Protein AF-A0A1F4VYV3-F1 (afdb_monomer)

Sequence (136 aa):
MTGDEFAVELSDKGLIALVNAAERLLKSDHYYARLRRVLTNGIDPKVLTDFLVLDDVVLAVMHGVAETSDVWAEFKQARIDAFLKARESAERKLDVREHDRMLRLHDHLLGYRNERETAEKVLDAVYGPPRKGKVY

Structure (mmCIF, N/CA/C/O backbone):
data_AF-A0A1F4VYV3-F1
#
_entry.id   AF-A0A1F4VYV3-F1
#
loop_
_atom_site.group_PDB
_atom_site.id
_atom_site.type_symbol
_atom_site.label_atom_id
_atom_site.label_alt_id
_atom_site.label_comp_id
_atom_site.label_asym_id
_atom_site.label_entity_id
_atom_site.label_seq_id
_atom_site.pdbx_PDB_ins_code
_atom_site.Cartn_x
_atom_site.Cartn_y
_atom_site.Cartn_z
_atom_site.occupancy
_atom_site.B_iso_or_equiv
_atom_site.auth_seq_id
_atom_site.auth_comp_id
_atom_site.auth_asym_id
_atom_site.auth_atom_id
_atom_site.pdbx_PDB_model_num
ATOM 1 N N . MET A 1 1 ? 19.542 -30.545 -7.990 1.00 44.94 1 MET A N 1
ATOM 2 C CA . MET A 1 1 ? 19.713 -29.080 -7.956 1.00 44.94 1 MET A CA 1
ATOM 3 C C . MET A 1 1 ? 19.928 -28.623 -9.380 1.00 44.94 1 MET A C 1
ATOM 5 O O . MET A 1 1 ? 21.009 -28.864 -9.880 1.00 44.94 1 MET A O 1
ATOM 9 N N . THR A 1 2 ? 18.899 -28.060 -10.006 1.00 45.06 2 THR A N 1
ATOM 10 C CA . THR A 1 2 ? 18.964 -27.195 -11.201 1.00 45.06 2 THR A CA 1
ATOM 11 C C . THR A 1 2 ? 17.556 -26.626 -11.359 1.00 45.06 2 THR A C 1
ATOM 13 O O . THR A 1 2 ? 16.763 -27.084 -12.176 1.00 45.06 2 THR A O 1
ATOM 16 N N . GLY A 1 3 ? 17.182 -25.741 -10.434 1.00 35.75 3 GLY A N 1
ATOM 17 C CA . GLY A 1 3 ? 16.040 -24.868 -10.655 1.00 35.75 3 GLY A CA 1
ATOM 18 C C . GLY A 1 3 ? 16.579 -23.728 -11.487 1.00 35.75 3 GLY A C 1
ATOM 19 O O . GLY A 1 3 ? 17.187 -22.833 -10.913 1.00 35.75 3 GLY A O 1
ATOM 20 N N . ASP A 1 4 ? 16.447 -23.838 -12.808 1.00 39.28 4 ASP A N 1
ATOM 21 C CA . ASP A 1 4 ? 16.555 -22.687 -13.695 1.00 39.28 4 ASP A CA 1
ATOM 22 C C . ASP A 1 4 ? 15.632 -21.613 -13.124 1.00 39.28 4 ASP A C 1
ATOM 24 O O . ASP A 1 4 ? 14.401 -21.719 -13.159 1.00 39.28 4 ASP A O 1
ATOM 28 N N . GLU A 1 5 ? 16.251 -20.634 -12.474 1.00 42.75 5 GLU A N 1
ATOM 29 C CA . GLU A 1 5 ? 15.592 -19.425 -12.042 1.00 42.75 5 GLU A CA 1
ATOM 30 C C . GLU A 1 5 ? 14.992 -18.806 -13.297 1.00 42.75 5 GLU A C 1
ATOM 32 O O . GLU A 1 5 ? 15.686 -18.555 -14.281 1.00 42.75 5 GLU A O 1
ATOM 37 N N . PHE A 1 6 ? 13.678 -18.599 -13.270 1.00 39.28 6 PHE A N 1
ATOM 38 C CA . PHE A 1 6 ? 12.937 -17.838 -14.264 1.00 39.28 6 PHE A CA 1
ATOM 39 C C . PHE A 1 6 ? 13.384 -16.367 -14.225 1.00 39.28 6 PHE A C 1
ATOM 41 O O . PHE A 1 6 ? 12.607 -15.474 -13.888 1.00 39.28 6 PHE A O 1
ATOM 48 N N . ALA A 1 7 ? 14.640 -16.096 -14.576 1.00 42.06 7 ALA A N 1
ATOM 49 C CA . ALA A 1 7 ? 15.083 -14.798 -15.036 1.00 42.06 7 ALA A CA 1
ATOM 50 C C . ALA A 1 7 ? 14.465 -14.610 -16.423 1.00 42.06 7 ALA A C 1
ATOM 52 O O . ALA A 1 7 ? 15.084 -14.842 -17.458 1.00 42.06 7 ALA A O 1
ATOM 53 N N . VAL A 1 8 ? 13.174 -14.282 -16.439 1.00 46.06 8 VAL A N 1
ATOM 54 C CA . VAL A 1 8 ? 12.519 -13.777 -17.637 1.00 46.06 8 VAL A CA 1
ATOM 55 C C . VAL A 1 8 ? 13.225 -12.465 -17.945 1.00 46.06 8 VAL A C 1
ATOM 57 O O . VAL A 1 8 ? 12.948 -11.452 -17.306 1.00 46.06 8 VAL A O 1
ATOM 60 N N . GLU A 1 9 ? 14.171 -12.489 -18.885 1.00 45.75 9 GLU A N 1
ATOM 61 C CA . GLU A 1 9 ? 14.688 -11.275 -19.509 1.00 45.75 9 GLU A CA 1
ATOM 62 C C . GLU A 1 9 ? 13.497 -10.583 -20.175 1.00 45.75 9 GLU A C 1
ATOM 64 O O . GLU A 1 9 ? 13.079 -10.903 -21.292 1.00 45.75 9 GLU A O 1
ATOM 69 N N . LEU A 1 10 ? 12.871 -9.664 -19.442 1.00 53.53 10 LEU A N 1
ATOM 70 C CA . LEU A 1 10 ? 11.892 -8.763 -20.013 1.00 53.53 10 LEU A CA 1
ATOM 71 C C . LEU A 1 10 ? 12.640 -7.946 -21.058 1.00 53.53 10 LEU A C 1
ATOM 73 O O . LEU A 1 10 ? 13.453 -7.096 -20.713 1.00 53.53 10 LEU A O 1
ATOM 77 N N . SER A 1 11 ? 12.353 -8.200 -22.338 1.00 66.31 11 SER A N 1
ATOM 78 C CA . SER A 1 11 ? 12.754 -7.283 -23.409 1.00 66.31 11 SER A CA 1
ATOM 79 C C . SER A 1 11 ? 12.431 -5.840 -23.000 1.00 66.31 11 SER A C 1
ATOM 81 O O . SER A 1 11 ? 11.420 -5.619 -22.327 1.00 66.31 11 SER A O 1
ATOM 83 N N . ASP A 1 12 ? 13.211 -4.857 -23.451 1.00 73.00 12 ASP A N 1
ATOM 84 C CA . ASP A 1 12 ? 13.009 -3.440 -23.100 1.00 73.00 12 ASP A CA 1
ATOM 85 C C . ASP A 1 12 ? 11.546 -2.983 -23.269 1.00 73.00 12 ASP A C 1
ATOM 87 O O . ASP A 1 12 ? 11.009 -2.223 -22.466 1.00 73.00 12 ASP A O 1
ATOM 91 N N . LYS A 1 13 ? 10.842 -3.526 -24.272 1.00 76.12 13 LYS A N 1
ATOM 92 C CA . LYS A 1 13 ? 9.408 -3.283 -24.502 1.00 76.12 13 LYS A CA 1
ATOM 93 C C . LYS A 1 13 ? 8.506 -3.840 -23.396 1.00 76.12 13 LYS A C 1
ATOM 95 O O . LYS A 1 13 ? 7.521 -3.199 -23.037 1.00 76.12 13 LYS A O 1
ATOM 100 N N . GLY A 1 14 ? 8.817 -5.028 -22.881 1.00 77.12 14 GLY A N 1
ATOM 101 C CA . GLY A 1 14 ? 8.104 -5.657 -21.770 1.00 77.12 14 GLY A CA 1
ATOM 102 C C . GLY A 1 14 ? 8.295 -4.897 -20.459 1.00 77.12 14 GLY A C 1
ATOM 103 O O . GLY A 1 14 ? 7.318 -4.668 -19.748 1.00 77.12 14 GLY A O 1
ATOM 104 N N . LEU A 1 15 ? 9.516 -4.429 -20.187 1.00 80.00 15 LEU A N 1
ATOM 105 C CA . LEU A 1 15 ? 9.805 -3.604 -19.013 1.00 80.00 15 LEU A CA 1
ATOM 106 C C . LEU A 1 15 ? 9.057 -2.264 -19.071 1.00 80.00 15 LEU A C 1
ATOM 108 O O . LEU A 1 15 ? 8.367 -1.907 -18.119 1.00 80.00 15 LEU A O 1
ATOM 112 N N . ILE A 1 16 ? 9.099 -1.567 -20.211 1.00 84.56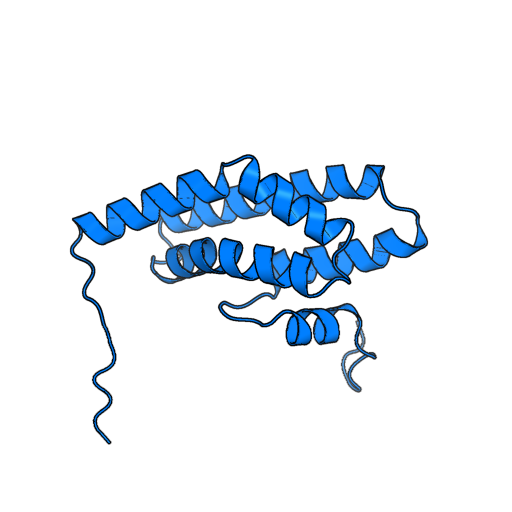 16 ILE A N 1
ATOM 113 C CA . ILE A 1 16 ? 8.357 -0.310 -20.413 1.00 84.56 16 ILE A CA 1
ATOM 114 C C . ILE A 1 16 ? 6.848 -0.517 -20.218 1.00 84.56 16 ILE A C 1
ATOM 116 O O . ILE A 1 16 ? 6.180 0.295 -19.579 1.00 84.56 16 ILE A O 1
ATOM 120 N N . ALA A 1 17 ? 6.287 -1.606 -20.753 1.00 86.19 17 ALA A N 1
ATOM 121 C CA . ALA A 1 17 ? 4.868 -1.910 -20.587 1.00 86.19 17 ALA A CA 1
ATOM 122 C C . ALA A 1 17 ? 4.495 -2.158 -19.116 1.00 86.19 17 ALA A C 1
ATOM 124 O O . ALA A 1 17 ? 3.455 -1.672 -18.666 1.00 86.19 17 ALA A O 1
ATOM 125 N N . LEU A 1 18 ? 5.344 -2.872 -18.371 1.00 86.12 18 LEU A N 1
ATOM 126 C CA . LEU A 1 18 ? 5.148 -3.135 -16.948 1.00 86.12 18 LEU A CA 1
ATOM 127 C C . LEU A 1 18 ? 5.217 -1.846 -16.119 1.00 86.12 18 LEU A C 1
ATOM 129 O O . LEU A 1 18 ? 4.321 -1.607 -15.310 1.00 86.12 18 LEU A O 1
ATOM 133 N N . VAL A 1 19 ? 6.216 -0.993 -16.369 1.00 89.12 19 VAL A N 1
ATOM 134 C CA . VAL A 1 19 ? 6.349 0.323 -15.721 1.00 89.12 19 VAL A CA 1
ATOM 135 C C . VAL A 1 19 ? 5.089 1.156 -15.960 1.00 89.12 19 VAL A C 1
ATOM 137 O O . VAL A 1 19 ? 4.446 1.590 -15.008 1.00 89.12 19 VAL A O 1
ATOM 140 N N . ASN A 1 20 ? 4.645 1.281 -17.212 1.00 89.50 20 ASN A N 1
ATOM 141 C CA . ASN A 1 20 ? 3.433 2.034 -17.547 1.00 89.50 20 ASN A CA 1
ATOM 142 C C . ASN A 1 20 ? 2.168 1.455 -16.886 1.00 89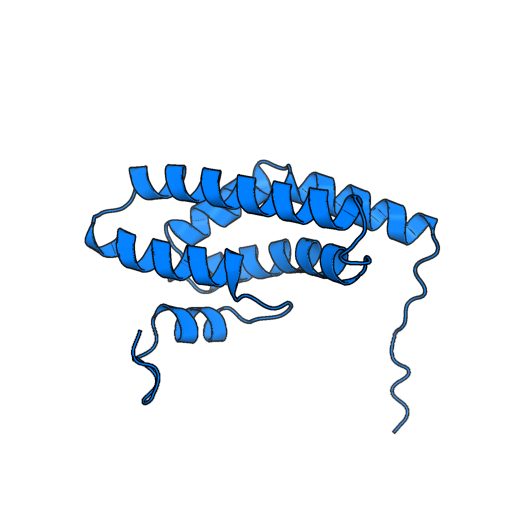.50 20 ASN A C 1
ATOM 144 O O . ASN A 1 20 ? 1.261 2.194 -16.498 1.00 89.50 20 ASN A O 1
ATOM 148 N N . ALA A 1 21 ? 2.063 0.128 -16.779 1.00 90.69 21 ALA A N 1
ATOM 149 C CA . ALA A 1 21 ? 0.927 -0.523 -16.133 1.00 90.69 21 ALA A CA 1
ATOM 150 C C . ALA A 1 21 ? 0.910 -0.270 -14.619 1.00 90.69 21 ALA A C 1
ATOM 152 O O . ALA A 1 21 ? -0.144 0.054 -14.067 1.00 90.69 21 ALA A O 1
ATOM 153 N N . ALA A 1 22 ? 2.065 -0.372 -13.959 1.00 92.00 22 ALA A N 1
ATOM 154 C CA . ALA A 1 22 ? 2.199 -0.111 -12.532 1.00 92.00 22 ALA A CA 1
ATOM 155 C C . ALA A 1 22 ? 1.959 1.369 -12.200 1.00 92.00 22 ALA A C 1
ATOM 157 O O . ALA A 1 22 ? 1.273 1.675 -11.226 1.00 92.00 22 ALA A O 1
ATOM 158 N N . GLU A 1 23 ? 2.411 2.286 -13.056 1.00 91.44 23 GLU A N 1
ATOM 159 C CA . GLU A 1 23 ? 2.131 3.717 -12.923 1.00 91.44 23 GLU A CA 1
ATOM 160 C C . GLU A 1 23 ? 0.620 3.996 -12.995 1.00 91.44 23 GLU A C 1
ATOM 162 O O . GLU A 1 23 ? 0.058 4.690 -12.142 1.00 91.44 23 GLU A O 1
ATOM 167 N N . ARG A 1 24 ? -0.073 3.403 -13.979 1.00 91.75 24 ARG A N 1
ATOM 168 C CA . ARG A 1 24 ? -1.536 3.510 -14.111 1.00 91.75 24 ARG A CA 1
ATOM 169 C C . ARG A 1 24 ? -2.264 2.918 -12.915 1.00 91.75 24 ARG A C 1
ATOM 171 O O . ARG A 1 24 ? -3.249 3.502 -12.471 1.00 91.75 24 ARG A O 1
ATOM 178 N N . LEU A 1 25 ? -1.804 1.775 -12.404 1.00 93.25 25 LEU A N 1
ATOM 179 C CA . LEU A 1 25 ? -2.362 1.164 -11.202 1.00 93.25 25 LEU A CA 1
ATOM 180 C C . LEU A 1 25 ? -2.222 2.113 -10.011 1.00 93.25 25 LEU A C 1
ATOM 182 O O . LEU A 1 25 ? -3.223 2.412 -9.364 1.00 93.25 25 LEU A O 1
ATOM 186 N N . LEU A 1 26 ? -1.018 2.626 -9.761 1.00 92.00 26 LEU A N 1
ATOM 187 C CA . LEU A 1 26 ? -0.716 3.495 -8.625 1.00 92.00 26 LEU A CA 1
ATOM 188 C C . LEU A 1 26 ? -1.536 4.791 -8.648 1.00 92.00 26 LEU A C 1
ATOM 190 O O . LEU A 1 26 ? -2.041 5.233 -7.617 1.00 92.00 26 LEU A O 1
ATOM 194 N N . LYS A 1 27 ? -1.731 5.362 -9.841 1.00 89.38 27 LYS A N 1
ATOM 195 C CA . LYS A 1 27 ? -2.540 6.570 -10.060 1.00 89.38 27 LYS A CA 1
ATOM 196 C C . LYS A 1 27 ? -4.048 6.291 -10.156 1.00 89.38 27 LYS A C 1
ATOM 198 O O . LYS A 1 27 ? -4.828 7.230 -10.305 1.00 89.38 27 LYS A O 1
ATOM 203 N N . SER A 1 28 ? -4.481 5.030 -10.086 1.00 91.81 28 SER A N 1
ATOM 204 C CA . SER A 1 28 ? -5.895 4.665 -10.216 1.00 91.81 28 SER A CA 1
ATOM 205 C C . SER A 1 28 ? -6.687 4.867 -8.923 1.00 91.81 28 SER A C 1
ATOM 207 O O . SER A 1 28 ? -6.204 4.640 -7.810 1.00 91.81 28 SER A O 1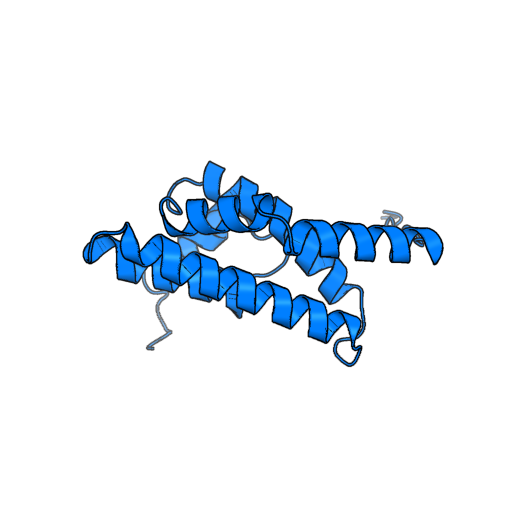
ATOM 209 N N . ASP A 1 29 ? -7.980 5.153 -9.081 1.00 92.75 29 ASP A N 1
ATOM 210 C CA . ASP A 1 29 ? -8.932 5.133 -7.967 1.00 92.75 29 ASP A CA 1
ATOM 211 C C . ASP A 1 29 ? -9.040 3.748 -7.318 1.00 92.75 29 ASP A C 1
ATOM 213 O O . ASP A 1 29 ? -9.388 3.648 -6.142 1.00 92.75 29 ASP A O 1
ATOM 217 N N . HIS A 1 30 ? -8.725 2.674 -8.053 1.00 93.06 30 HIS A N 1
ATOM 218 C CA . HIS A 1 30 ? -8.763 1.316 -7.520 1.00 93.06 30 HIS A CA 1
ATOM 219 C C . HIS A 1 30 ? -7.711 1.111 -6.431 1.00 93.06 30 HIS A C 1
ATOM 221 O O . HIS A 1 30 ? -8.049 0.655 -5.337 1.00 93.06 30 HIS A O 1
ATOM 227 N N . TYR A 1 31 ? -6.460 1.484 -6.706 1.00 95.19 31 TYR A N 1
ATOM 228 C CA . TYR A 1 31 ? -5.371 1.387 -5.737 1.00 95.19 31 TYR A CA 1
ATOM 229 C C . TYR A 1 31 ? -5.690 2.205 -4.481 1.00 95.19 31 TYR A C 1
ATOM 231 O O . TYR A 1 31 ? -5.675 1.681 -3.365 1.00 95.19 31 TYR A O 1
ATOM 239 N N . TYR A 1 32 ? -6.114 3.457 -4.674 1.00 94.75 32 TYR A N 1
ATOM 240 C CA . TYR A 1 32 ? -6.549 4.329 -3.587 1.00 94.75 32 TYR A CA 1
ATOM 241 C C . TYR A 1 32 ? -7.707 3.733 -2.766 1.00 94.75 32 TYR A C 1
ATOM 243 O O . TYR A 1 32 ? -7.656 3.712 -1.535 1.00 94.75 32 TYR A O 1
ATOM 251 N N . ALA A 1 33 ? -8.755 3.226 -3.420 1.00 94.00 33 ALA A N 1
ATOM 252 C CA . ALA A 1 33 ? -9.920 2.665 -2.740 1.00 94.00 33 ALA A CA 1
ATOM 253 C C . ALA A 1 33 ? -9.567 1.415 -1.923 1.00 94.00 33 ALA A C 1
ATOM 255 O O . ALA A 1 33 ? -10.090 1.234 -0.819 1.00 94.00 33 ALA A O 1
ATOM 256 N N . ARG A 1 34 ? -8.667 0.567 -2.440 1.00 95.56 34 ARG A N 1
ATOM 257 C CA . ARG A 1 34 ? -8.169 -0.628 -1.747 1.00 95.56 34 ARG A CA 1
ATOM 258 C C . ARG A 1 34 ? -7.321 -0.258 -0.537 1.00 95.56 34 ARG A C 1
ATOM 260 O O . ARG A 1 34 ? -7.615 -0.748 0.551 1.00 95.56 34 ARG A O 1
ATOM 267 N N . LEU A 1 35 ? -6.378 0.670 -0.692 1.00 96.56 35 LEU A N 1
ATOM 268 C CA . LEU A 1 35 ? -5.566 1.176 0.414 1.00 96.56 35 LEU A CA 1
ATOM 269 C C . LEU A 1 35 ? -6.437 1.801 1.508 1.00 96.56 35 LEU A C 1
ATOM 271 O O . LEU A 1 35 ? -6.337 1.444 2.678 1.00 96.56 35 LEU A O 1
ATOM 275 N N . ARG A 1 36 ? -7.380 2.668 1.134 1.00 95.50 36 ARG A N 1
ATOM 276 C CA . ARG A 1 36 ? -8.330 3.261 2.081 1.00 95.50 36 ARG A CA 1
ATOM 277 C C . ARG A 1 36 ? -9.142 2.197 2.826 1.00 95.50 36 ARG A C 1
ATOM 279 O O . ARG A 1 36 ? -9.374 2.329 4.028 1.00 95.50 36 ARG A O 1
ATOM 286 N N . ARG A 1 37 ? -9.597 1.151 2.125 1.00 94.88 37 ARG A N 1
ATOM 287 C CA . ARG A 1 37 ? -10.349 0.044 2.732 1.00 94.88 37 ARG A CA 1
ATOM 288 C C . ARG A 1 37 ? -9.489 -0.728 3.728 1.00 94.88 37 ARG A C 1
ATOM 290 O O . ARG A 1 37 ? -10.006 -1.063 4.787 1.00 94.88 37 ARG A O 1
ATOM 297 N N . VAL A 1 38 ? -8.211 -0.959 3.425 1.00 95.69 38 VAL A N 1
ATOM 298 C CA . VAL A 1 38 ? -7.247 -1.536 4.374 1.00 95.69 38 VAL A CA 1
ATOM 299 C C . VAL A 1 38 ? -7.079 -0.642 5.590 1.00 95.69 38 VAL A C 1
ATOM 301 O O . VAL A 1 38 ? -7.188 -1.122 6.704 1.00 95.69 38 VAL A O 1
ATOM 304 N N . LEU A 1 39 ? -6.908 0.666 5.420 1.00 94.88 39 LEU A N 1
ATOM 305 C CA . LEU A 1 39 ? -6.764 1.559 6.572 1.00 94.88 39 LEU A CA 1
ATOM 306 C C . LEU A 1 39 ? -8.030 1.614 7.442 1.00 94.88 39 LEU A C 1
ATOM 308 O O . LEU A 1 39 ? -7.936 1.838 8.640 1.00 94.88 39 LEU A O 1
ATOM 312 N N . THR A 1 40 ? -9.211 1.363 6.867 1.00 92.81 40 THR A N 1
ATOM 313 C CA . THR A 1 40 ? -10.476 1.337 7.626 1.00 92.81 40 THR A CA 1
ATOM 314 C C . THR A 1 40 ? -10.775 -0.031 8.256 1.00 92.81 40 THR A C 1
ATOM 316 O O . THR A 1 40 ? -11.317 -0.089 9.351 1.00 92.81 40 THR A O 1
ATOM 319 N N . ASN A 1 41 ? -10.449 -1.135 7.573 1.00 88.19 41 ASN A N 1
ATOM 320 C CA . ASN A 1 41 ? -10.851 -2.504 7.940 1.00 88.19 41 ASN A CA 1
ATOM 321 C C . ASN A 1 41 ? -9.661 -3.481 7.971 1.00 88.19 41 ASN A C 1
ATOM 323 O O . ASN A 1 41 ? -9.816 -4.668 7.690 1.00 88.19 41 ASN A O 1
ATOM 327 N N . GLY A 1 42 ? -8.460 -2.988 8.260 1.00 78.69 42 GLY A N 1
ATOM 328 C CA . GLY A 1 42 ? -7.196 -3.697 8.027 1.00 78.69 42 GLY A CA 1
ATOM 329 C C . GLY A 1 42 ? -6.956 -4.927 8.889 1.00 78.69 42 GLY A C 1
ATOM 330 O O . GLY A 1 42 ? -6.022 -5.671 8.621 1.00 78.69 42 GLY A O 1
ATOM 331 N N . ILE A 1 43 ? -7.818 -5.165 9.880 1.00 86.06 43 ILE A N 1
ATOM 332 C CA . ILE A 1 43 ? -7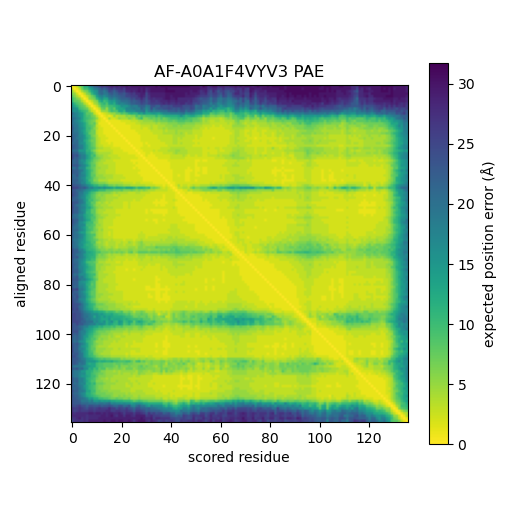.838 -6.399 10.665 1.00 86.06 43 ILE A CA 1
ATOM 333 C C . ILE A 1 43 ? -8.370 -7.599 9.867 1.00 86.06 43 ILE A C 1
ATOM 335 O O . ILE A 1 43 ? -8.094 -8.736 10.239 1.00 86.06 43 ILE A O 1
ATOM 339 N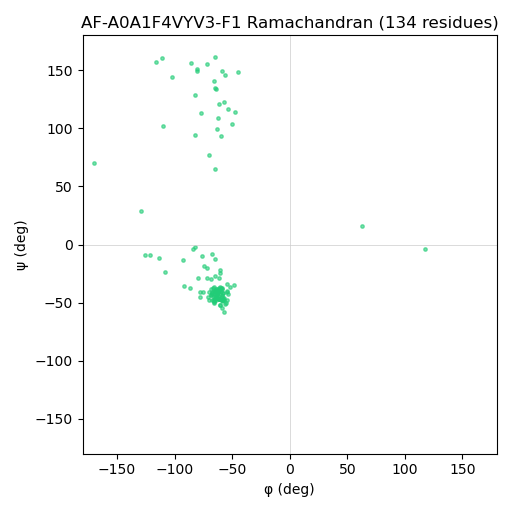 N . ASP A 1 44 ? -9.118 -7.371 8.779 1.00 92.56 44 ASP A N 1
ATOM 340 C CA . ASP A 1 44 ? -9.582 -8.436 7.888 1.00 92.56 44 ASP A CA 1
ATOM 341 C C . ASP A 1 44 ? -8.426 -8.901 6.979 1.00 92.56 44 ASP A C 1
ATOM 343 O O . ASP A 1 44 ? -8.006 -8.153 6.083 1.00 92.56 44 ASP A O 1
ATOM 347 N N . PRO A 1 45 ? -7.933 -10.148 7.134 1.00 93.38 45 PRO A N 1
ATOM 348 C CA . PRO A 1 45 ? -6.804 -10.645 6.357 1.00 93.38 45 PRO A CA 1
ATOM 349 C C . PRO A 1 45 ? -7.074 -10.668 4.850 1.00 93.38 45 PRO A C 1
ATOM 351 O O . PRO A 1 45 ? -6.135 -10.528 4.069 1.00 93.38 45 PRO A O 1
ATOM 354 N N . LYS A 1 46 ? -8.333 -10.824 4.413 1.00 94.56 46 LYS A N 1
ATOM 355 C CA . LYS A 1 46 ? -8.687 -10.831 2.984 1.00 94.56 46 LYS A CA 1
ATOM 356 C C . LYS A 1 46 ? -8.547 -9.441 2.379 1.00 94.56 46 LYS A C 1
ATOM 358 O O . LYS A 1 46 ? -7.949 -9.292 1.319 1.00 94.56 46 LYS A O 1
ATOM 363 N N . VAL A 1 47 ? -9.050 -8.420 3.078 1.00 94.19 47 VAL A N 1
ATOM 364 C CA . VAL A 1 47 ? -8.917 -7.013 2.664 1.00 94.19 47 VAL A CA 1
ATOM 365 C C . VAL A 1 47 ? -7.448 -6.618 2.581 1.00 94.19 47 VAL A C 1
ATOM 367 O O . VAL A 1 47 ? -7.047 -5.960 1.621 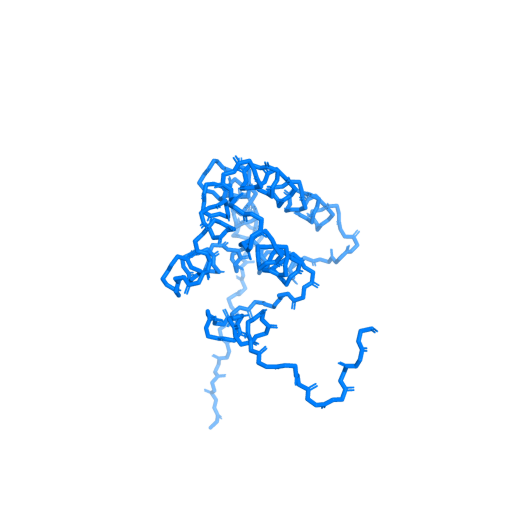1.00 94.19 47 VAL A O 1
ATOM 370 N N . LEU A 1 48 ? -6.655 -7.043 3.566 1.00 95.25 48 LEU A N 1
ATOM 371 C CA . LEU A 1 48 ? -5.223 -6.793 3.588 1.00 95.25 48 LEU A CA 1
ATOM 372 C C . LEU A 1 48 ? -4.510 -7.520 2.440 1.00 95.25 48 LEU A C 1
ATOM 374 O O . LEU A 1 48 ? -3.800 -6.878 1.678 1.00 95.25 48 LEU A O 1
ATOM 378 N N . THR A 1 49 ? -4.759 -8.818 2.251 1.00 95.50 49 THR A N 1
ATOM 379 C CA . THR A 1 49 ? -4.148 -9.621 1.175 1.00 95.50 49 THR A CA 1
ATOM 380 C C . THR A 1 49 ? -4.422 -9.035 -0.208 1.00 95.50 49 THR A C 1
ATOM 382 O O . THR A 1 49 ? -3.490 -8.881 -0.992 1.00 95.50 49 THR A O 1
ATOM 385 N N . ASP A 1 50 ? -5.672 -8.649 -0.485 1.00 93.31 50 ASP A N 1
ATOM 386 C CA . ASP A 1 50 ? -6.059 -8.019 -1.752 1.00 93.31 50 ASP A CA 1
ATOM 387 C C . ASP A 1 50 ? -5.194 -6.791 -2.066 1.00 93.31 50 ASP A C 1
ATOM 389 O O . ASP A 1 50 ? -4.779 -6.588 -3.205 1.00 93.31 50 ASP A O 1
ATOM 393 N N . PHE A 1 51 ? -4.927 -5.955 -1.061 1.00 95.81 51 PHE A N 1
ATOM 394 C CA . PHE A 1 51 ? -4.086 -4.777 -1.239 1.00 95.81 51 PHE A CA 1
ATOM 395 C C . PHE A 1 51 ? -2.602 -5.128 -1.340 1.00 95.81 51 PHE A C 1
ATOM 397 O O . PHE A 1 51 ? -1.919 -4.561 -2.185 1.00 95.81 51 PHE A O 1
ATOM 404 N N . LEU A 1 52 ? -2.107 -6.066 -0.526 1.00 95.62 52 LEU A N 1
ATOM 405 C CA . LEU A 1 52 ? -0.701 -6.480 -0.546 1.00 95.62 52 LEU A CA 1
ATOM 406 C C . LEU A 1 52 ? -0.289 -6.992 -1.932 1.00 95.62 52 LEU A C 1
ATOM 408 O O . LEU A 1 52 ? 0.765 -6.614 -2.428 1.00 95.62 52 LEU A O 1
ATOM 412 N N . VAL A 1 53 ? -1.149 -7.771 -2.596 1.00 93.94 53 VAL A N 1
ATOM 413 C CA . VAL A 1 53 ? -0.896 -8.246 -3.967 1.00 93.94 53 VAL A CA 1
ATOM 414 C C . VAL A 1 53 ? -0.827 -7.087 -4.966 1.00 93.94 53 VAL A C 1
ATOM 416 O O . VAL A 1 53 ? 0.012 -7.094 -5.862 1.00 93.94 53 VAL A O 1
ATOM 419 N N . LEU A 1 54 ? -1.690 -6.077 -4.825 1.00 94.00 54 LEU A N 1
ATOM 420 C CA . LEU A 1 54 ? -1.658 -4.892 -5.690 1.00 94.00 54 LEU A CA 1
ATOM 421 C C . LEU A 1 54 ? -0.399 -4.053 -5.458 1.00 94.00 54 LEU A C 1
ATOM 423 O O . LEU A 1 54 ? 0.218 -3.587 -6.413 1.00 94.00 54 LEU A O 1
ATOM 427 N N . ASP A 1 55 ? -0.019 -3.867 -4.199 1.00 95.19 55 ASP A N 1
ATOM 428 C CA . ASP A 1 55 ? 1.159 -3.095 -3.813 1.00 95.19 55 ASP A CA 1
ATOM 429 C C . ASP A 1 55 ? 2.467 -3.835 -4.147 1.00 95.19 55 ASP A C 1
ATOM 431 O O . ASP A 1 55 ? 3.457 -3.195 -4.478 1.00 95.19 55 ASP A O 1
ATOM 435 N N . ASP A 1 56 ? 2.476 -5.174 -4.165 1.00 94.31 56 ASP A N 1
ATOM 436 C CA . ASP A 1 56 ? 3.606 -5.978 -4.660 1.00 94.31 56 ASP A CA 1
ATOM 437 C C . ASP A 1 56 ? 3.949 -5.674 -6.119 1.00 94.31 56 ASP A C 1
ATOM 439 O O . ASP A 1 56 ? 5.124 -5.622 -6.462 1.00 94.31 56 ASP A O 1
ATOM 443 N N . VAL A 1 57 ? 2.955 -5.417 -6.975 1.00 90.88 57 VAL A N 1
ATOM 444 C CA . VAL A 1 57 ? 3.214 -5.030 -8.374 1.00 90.88 57 VAL A CA 1
ATOM 445 C C . VAL A 1 57 ? 3.974 -3.704 -8.437 1.00 90.88 57 VAL A C 1
ATOM 447 O O . VAL A 1 57 ? 4.886 -3.551 -9.246 1.00 90.88 57 VAL A O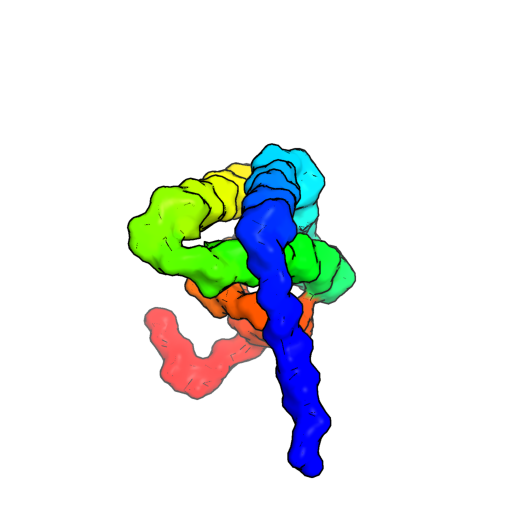 1
ATOM 450 N N . VAL A 1 58 ? 3.617 -2.752 -7.573 1.00 92.00 58 VAL A N 1
ATOM 451 C CA . VAL A 1 58 ? 4.271 -1.439 -7.501 1.00 92.00 58 VAL A CA 1
ATOM 452 C C . VAL A 1 58 ? 5.688 -1.580 -6.946 1.00 92.00 58 VAL A C 1
ATOM 454 O O . VAL A 1 58 ? 6.626 -1.059 -7.546 1.00 92.00 58 VAL A O 1
ATOM 457 N N . LEU A 1 59 ? 5.860 -2.317 -5.844 1.00 91.75 59 LEU A N 1
ATOM 458 C CA . LEU A 1 59 ? 7.171 -2.535 -5.229 1.00 91.75 59 LEU A CA 1
ATOM 459 C C . LEU A 1 59 ? 8.124 -3.308 -6.145 1.00 91.75 59 LEU A C 1
ATOM 461 O O . LEU A 1 59 ? 9.275 -2.906 -6.267 1.00 91.75 59 LEU A O 1
ATOM 465 N N . ALA A 1 60 ? 7.646 -4.338 -6.848 1.00 89.62 60 ALA A N 1
ATOM 466 C CA . ALA A 1 60 ? 8.464 -5.101 -7.789 1.00 89.62 60 ALA A CA 1
ATOM 467 C C . ALA A 1 60 ? 9.005 -4.222 -8.927 1.00 89.62 60 ALA A C 1
ATOM 469 O O . ALA A 1 60 ? 10.156 -4.366 -9.336 1.00 89.62 60 ALA A O 1
ATOM 470 N N . VAL A 1 61 ? 8.200 -3.273 -9.421 1.00 89.38 61 VAL A N 1
ATOM 471 C CA . VAL A 1 61 ? 8.663 -2.288 -10.409 1.00 89.38 61 VAL A CA 1
ATOM 472 C C . VAL A 1 61 ? 9.667 -1.319 -9.793 1.00 89.38 61 VAL A C 1
ATOM 474 O O . VAL A 1 61 ? 10.694 -1.056 -10.411 1.00 89.38 61 VAL A O 1
ATOM 477 N N . MET A 1 62 ? 9.414 -0.827 -8.576 1.00 90.00 62 MET A N 1
ATOM 478 C CA . MET A 1 62 ? 10.341 0.065 -7.874 1.00 90.00 62 MET A CA 1
ATOM 479 C C . MET A 1 62 ? 11.696 -0.602 -7.608 1.00 90.00 62 MET A C 1
ATOM 481 O O . MET A 1 62 ? 12.724 -0.003 -7.892 1.00 90.00 62 MET A O 1
ATOM 485 N N . HIS A 1 63 ? 11.732 -1.835 -7.107 1.00 88.62 63 HIS A N 1
ATOM 486 C CA . HIS A 1 63 ? 12.987 -2.553 -6.859 1.00 88.62 63 HIS A CA 1
ATOM 487 C C . HIS A 1 63 ? 13.651 -3.065 -8.146 1.00 88.62 63 HIS A C 1
ATOM 489 O O . HIS A 1 63 ? 14.847 -3.350 -8.150 1.00 88.62 63 HIS A O 1
ATOM 495 N N . GLY A 1 64 ? 12.895 -3.165 -9.243 1.00 85.19 64 GLY A N 1
ATOM 496 C CA . GLY A 1 64 ? 13.412 -3.502 -10.569 1.00 85.19 64 GLY A CA 1
ATOM 497 C C . GLY A 1 64 ? 14.144 -2.355 -11.277 1.00 85.19 64 GLY A C 1
ATOM 498 O O . GLY A 1 64 ? 14.766 -2.591 -12.311 1.00 85.19 64 GLY A O 1
ATOM 499 N N . VAL A 1 65 ? 14.088 -1.126 -10.749 1.00 85.31 65 VAL A N 1
ATOM 500 C CA . VAL A 1 65 ? 14.793 0.046 -11.292 1.00 85.31 65 VAL A CA 1
ATOM 501 C C . VAL A 1 65 ? 15.831 0.576 -10.302 1.00 85.31 65 VAL A C 1
ATOM 503 O O . VAL A 1 65 ? 15.742 0.355 -9.097 1.00 85.31 65 VAL A O 1
ATOM 506 N N . ALA A 1 66 ? 16.834 1.302 -10.800 1.00 82.31 66 ALA A N 1
ATOM 507 C CA . ALA A 1 66 ? 17.845 1.909 -9.937 1.00 82.31 66 ALA A CA 1
ATOM 508 C C . ALA A 1 66 ? 17.217 2.967 -9.011 1.00 82.31 66 ALA A C 1
ATOM 510 O O . ALA A 1 66 ? 16.493 3.842 -9.487 1.00 82.31 66 ALA A O 1
ATOM 511 N N . GLU A 1 67 ? 17.550 2.947 -7.716 1.00 84.50 67 GLU A N 1
ATOM 512 C CA . GLU A 1 67 ? 17.026 3.913 -6.727 1.00 84.50 67 GLU A CA 1
ATOM 513 C C . GLU A 1 67 ? 17.377 5.375 -7.048 1.00 84.50 67 GLU A C 1
ATOM 515 O O . GLU A 1 67 ? 16.701 6.300 -6.608 1.00 84.50 67 GLU A O 1
ATOM 520 N N . THR A 1 68 ? 18.429 5.597 -7.837 1.00 83.56 68 THR A N 1
ATOM 521 C CA . THR A 1 68 ? 18.852 6.922 -8.310 1.00 83.56 68 THR A CA 1
ATOM 522 C C . THR A 1 68 ? 18.104 7.398 -9.555 1.00 83.56 68 THR A C 1
ATOM 524 O O . THR A 1 68 ? 18.362 8.505 -10.020 1.00 83.56 68 THR A O 1
ATOM 527 N N . SER A 1 69 ? 17.224 6.573 -10.130 1.00 88.94 69 SER A N 1
ATOM 528 C CA . SER A 1 69 ? 16.480 6.917 -11.343 1.00 88.94 69 SER A CA 1
ATOM 529 C C . SER A 1 69 ? 15.264 7.796 -11.052 1.00 88.94 69 SER A C 1
ATOM 531 O O . SER A 1 69 ? 14.601 7.647 -10.022 1.00 88.94 69 SER A O 1
ATOM 533 N N . ASP A 1 70 ? 14.915 8.654 -12.013 1.00 89.19 70 ASP A N 1
ATOM 534 C CA . ASP A 1 70 ? 13.709 9.489 -11.940 1.00 89.19 70 ASP A CA 1
ATOM 535 C C . ASP A 1 70 ? 12.440 8.634 -11.808 1.00 89.19 70 ASP A C 1
ATOM 537 O O . ASP A 1 70 ? 11.558 8.948 -11.014 1.00 89.19 70 ASP A O 1
ATOM 541 N N . VAL A 1 71 ? 12.390 7.489 -12.500 1.00 87.12 71 VAL A N 1
ATOM 542 C CA . VAL A 1 71 ? 11.273 6.532 -12.421 1.00 87.12 71 VAL A CA 1
ATOM 543 C C . VAL A 1 71 ? 11.071 6.041 -10.987 1.00 87.12 71 VAL A C 1
ATOM 545 O O . VAL A 1 71 ? 9.946 6.022 -10.492 1.00 87.12 71 VAL A O 1
ATOM 548 N N . TRP A 1 72 ? 12.150 5.678 -10.289 1.00 89.69 72 TRP A N 1
ATOM 549 C CA . TRP A 1 72 ? 12.054 5.260 -8.891 1.00 89.69 72 TRP A CA 1
ATOM 550 C C . TRP A 1 72 ? 11.509 6.380 -8.000 1.00 89.69 72 TRP A C 1
ATOM 552 O O . TRP A 1 72 ? 10.618 6.145 -7.178 1.00 89.69 72 TRP A O 1
ATOM 562 N N . ALA A 1 73 ? 12.017 7.603 -8.180 1.00 90.31 73 ALA A N 1
ATOM 563 C CA . ALA A 1 73 ? 11.602 8.765 -7.401 1.00 90.31 73 ALA A CA 1
ATOM 564 C C . ALA A 1 73 ? 10.119 9.106 -7.627 1.00 90.31 73 ALA A C 1
ATOM 566 O O . ALA A 1 73 ? 9.388 9.337 -6.660 1.00 90.31 73 ALA A O 1
ATOM 567 N N . GLU A 1 74 ? 9.654 9.068 -8.877 1.00 91.00 74 GLU A N 1
ATOM 568 C CA . GLU A 1 74 ? 8.255 9.303 -9.240 1.00 91.00 74 GLU A CA 1
ATOM 569 C C . GLU A 1 74 ? 7.321 8.260 -8.623 1.00 91.00 74 GLU A C 1
ATOM 571 O O . GLU A 1 74 ? 6.300 8.617 -8.029 1.00 91.00 74 GLU A O 1
ATOM 576 N N . PHE A 1 75 ? 7.677 6.975 -8.701 1.00 91.94 75 PHE A N 1
ATOM 577 C CA . PHE A 1 75 ? 6.891 5.901 -8.093 1.00 91.94 75 PHE A CA 1
ATOM 578 C C . PHE A 1 75 ? 6.841 6.021 -6.572 1.00 91.94 75 PHE A C 1
ATOM 580 O O . PHE A 1 75 ? 5.768 5.910 -5.972 1.00 91.94 75 PHE A O 1
ATOM 587 N N . LYS A 1 76 ? 7.988 6.295 -5.942 1.00 92.44 76 LYS A N 1
ATOM 588 C CA . LYS A 1 76 ? 8.064 6.513 -4.499 1.00 92.44 76 LYS A CA 1
ATOM 589 C C . LYS A 1 76 ? 7.165 7.667 -4.069 1.00 92.44 76 LYS A C 1
ATOM 591 O O . LYS A 1 76 ? 6.388 7.503 -3.128 1.00 92.44 76 LYS A O 1
ATOM 596 N N . GLN A 1 77 ? 7.238 8.804 -4.759 1.00 93.75 77 GLN A N 1
ATOM 597 C CA . GLN A 1 77 ? 6.428 9.971 -4.425 1.00 93.75 77 GLN A CA 1
ATOM 598 C C . GLN A 1 77 ? 4.936 9.703 -4.646 1.00 93.75 77 GLN A C 1
ATOM 600 O O . GLN A 1 77 ? 4.138 9.935 -3.742 1.00 93.75 77 GLN A O 1
ATOM 605 N N . ALA A 1 78 ? 4.555 9.126 -5.788 1.00 92.75 78 ALA A N 1
ATOM 606 C CA . ALA A 1 78 ? 3.161 8.795 -6.079 1.00 92.75 78 ALA A CA 1
ATOM 607 C C . ALA A 1 78 ? 2.571 7.809 -5.056 1.00 92.75 78 ALA A C 1
ATOM 609 O O . ALA A 1 78 ? 1.406 7.929 -4.666 1.00 92.75 78 ALA A O 1
ATOM 610 N N . ARG A 1 79 ? 3.380 6.857 -4.572 1.00 94.75 79 ARG A N 1
ATOM 611 C CA . ARG A 1 79 ? 2.984 5.950 -3.493 1.00 94.75 79 ARG A CA 1
ATOM 612 C C . ARG A 1 79 ? 2.785 6.707 -2.184 1.00 94.75 79 ARG A C 1
ATOM 614 O O . ARG A 1 79 ? 1.728 6.554 -1.579 1.00 94.75 79 ARG A O 1
ATOM 621 N N . ILE A 1 80 ? 3.726 7.560 -1.777 1.00 95.00 80 ILE A N 1
ATOM 622 C CA . ILE A 1 80 ? 3.577 8.410 -0.582 1.00 95.00 80 ILE A CA 1
ATOM 623 C C . ILE A 1 80 ? 2.286 9.239 -0.658 1.00 95.00 80 ILE A C 1
ATOM 625 O O . ILE A 1 80 ? 1.492 9.219 0.282 1.00 95.00 80 ILE A O 1
ATOM 629 N N . ASP A 1 81 ? 2.027 9.895 -1.788 1.00 94.62 81 ASP A N 1
ATOM 630 C CA . ASP A 1 81 ? 0.845 10.741 -1.976 1.00 94.62 81 ASP A CA 1
ATOM 631 C C . ASP A 1 81 ? -0.460 9.938 -1.858 1.00 94.62 81 ASP A C 1
ATOM 633 O O . ASP A 1 81 ? -1.415 10.370 -1.202 1.00 94.62 81 ASP A O 1
ATOM 637 N N . ALA A 1 82 ? -0.503 8.734 -2.441 1.00 95.00 82 ALA A N 1
ATOM 638 C CA . ALA A 1 82 ? -1.649 7.837 -2.324 1.00 95.00 82 ALA A CA 1
ATOM 639 C C . ALA A 1 82 ? -1.904 7.416 -0.867 1.00 95.00 82 ALA A C 1
ATOM 641 O O . ALA A 1 82 ? -3.060 7.386 -0.430 1.00 95.00 82 ALA A O 1
ATOM 642 N N . PHE A 1 83 ? -0.841 7.133 -0.110 1.00 96.50 83 PHE A N 1
ATOM 643 C CA . PHE A 1 83 ? -0.909 6.790 1.311 1.00 96.50 83 PHE A CA 1
ATOM 644 C C . PHE A 1 83 ? -1.403 7.951 2.171 1.00 96.50 83 PHE A C 1
ATOM 646 O O . PHE A 1 83 ? -2.356 7.769 2.932 1.00 96.50 83 PHE A O 1
ATOM 653 N N . LEU A 1 84 ? -0.855 9.153 1.987 1.00 95.38 84 LEU A N 1
ATOM 654 C CA . LEU A 1 84 ? -1.301 10.352 2.700 1.00 95.38 84 LEU A CA 1
ATOM 655 C C . LEU A 1 84 ? -2.782 10.643 2.429 1.00 95.38 84 LEU A C 1
ATOM 657 O O . LEU A 1 84 ? -3.573 10.790 3.364 1.00 95.38 84 LEU A O 1
ATOM 661 N N . LYS A 1 85 ? -3.195 10.608 1.156 1.00 94.94 85 LYS A N 1
ATOM 662 C CA . LYS A 1 85 ? -4.597 10.801 0.756 1.00 94.94 85 LYS A CA 1
ATOM 663 C C . LYS A 1 85 ? -5.521 9.732 1.349 1.00 94.94 85 LYS A C 1
ATOM 665 O O . LYS A 1 85 ? -6.667 10.019 1.712 1.00 94.94 85 LYS A O 1
ATOM 670 N N . ALA A 1 86 ? -5.079 8.474 1.401 1.00 95.25 86 ALA A N 1
ATOM 671 C CA . ALA A 1 86 ? -5.867 7.379 1.961 1.00 95.25 86 ALA A CA 1
ATOM 672 C C . ALA A 1 86 ? -6.005 7.498 3.481 1.00 95.25 86 ALA A C 1
ATOM 674 O O . ALA A 1 86 ? -7.115 7.311 3.985 1.00 95.25 86 ALA A O 1
ATOM 675 N N . ARG A 1 87 ? -4.925 7.873 4.178 1.00 95.06 87 ARG A N 1
ATOM 676 C CA . ARG A 1 87 ? -4.908 8.136 5.621 1.00 95.06 87 ARG A CA 1
ATOM 677 C C . ARG A 1 87 ? -5.919 9.210 5.985 1.00 95.06 87 ARG A C 1
ATOM 679 O O . ARG A 1 87 ? -6.871 8.912 6.698 1.00 95.06 87 ARG A O 1
ATOM 686 N N . GLU A 1 88 ? -5.805 10.401 5.398 1.00 94.44 88 GLU A N 1
ATOM 687 C CA . GLU A 1 88 ? -6.725 11.519 5.663 1.00 94.44 88 GLU A CA 1
ATOM 688 C C . GLU A 1 88 ? -8.199 11.139 5.440 1.00 94.44 88 GLU A C 1
ATOM 690 O O . GLU A 1 88 ? -9.108 11.620 6.119 1.00 94.44 88 GLU A O 1
ATOM 695 N N . SER A 1 89 ? -8.463 10.262 4.468 1.00 93.31 89 SER A N 1
ATOM 696 C CA . SER A 1 89 ? -9.813 9.797 4.150 1.00 93.31 89 SER A CA 1
ATOM 697 C C . SER A 1 89 ? -10.341 8.701 5.081 1.00 93.31 89 SER A C 1
ATOM 699 O O . SER A 1 89 ? -11.563 8.568 5.235 1.00 93.31 89 SER A O 1
ATOM 701 N N . ALA A 1 90 ? -9.450 7.881 5.640 1.00 92.44 90 ALA A N 1
ATOM 702 C CA . ALA A 1 90 ? -9.770 6.852 6.624 1.00 92.44 90 ALA A CA 1
ATOM 703 C C . ALA A 1 90 ? -9.971 7.469 8.015 1.00 9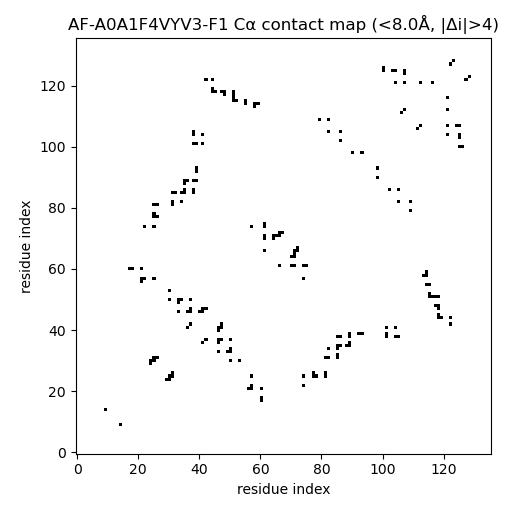2.44 90 ALA A C 1
ATOM 705 O O . ALA A 1 90 ? -10.945 7.138 8.684 1.00 92.44 90 ALA A O 1
ATOM 706 N N . GLU A 1 91 ? -9.136 8.436 8.402 1.00 91.94 91 GLU A N 1
ATOM 707 C CA . GLU A 1 91 ? -9.224 9.155 9.682 1.00 91.94 91 GLU A CA 1
ATOM 708 C C . GLU A 1 91 ? -10.600 9.781 9.912 1.00 91.94 91 GLU A C 1
ATOM 710 O O . GLU A 1 91 ? -11.160 9.668 10.995 1.00 91.94 91 GLU A O 1
ATOM 715 N N . ARG A 1 92 ? -11.211 10.357 8.870 1.00 87.69 92 ARG A N 1
ATOM 716 C CA . ARG A 1 92 ? -12.563 10.945 8.948 1.00 87.69 92 ARG A CA 1
ATOM 717 C C . ARG A 1 92 ? -13.680 9.932 9.236 1.00 87.69 92 ARG A C 1
ATOM 719 O O . ARG A 1 92 ? -14.816 10.345 9.448 1.00 87.69 92 ARG A O 1
ATOM 726 N N . LYS A 1 93 ? -13.404 8.630 9.138 1.00 82.88 93 LYS A N 1
ATOM 727 C CA . LYS A 1 93 ? -14.389 7.544 9.262 1.00 82.88 93 LYS A CA 1
ATOM 728 C C . LYS A 1 93 ? -14.186 6.662 10.490 1.00 82.88 93 LYS A C 1
ATOM 730 O O . LYS A 1 93 ? -15.049 5.829 10.750 1.00 82.88 93 LYS A O 1
ATOM 735 N N . LEU A 1 94 ? -13.055 6.790 11.177 1.00 84.56 94 LEU A N 1
ATOM 736 C CA . LEU A 1 94 ? -12.674 5.899 12.265 1.00 84.56 94 LEU A CA 1
ATOM 737 C C . LEU A 1 94 ? -12.923 6.546 13.624 1.00 84.56 94 LEU A C 1
ATOM 739 O O . LEU A 1 94 ? -12.690 7.737 13.816 1.00 84.56 94 LEU A O 1
ATOM 743 N N . ASP A 1 95 ? -13.337 5.720 14.580 1.00 81.75 95 ASP A N 1
ATOM 744 C CA . ASP A 1 95 ? -13.358 6.095 15.988 1.00 81.75 95 ASP A CA 1
ATOM 745 C C . ASP A 1 95 ? -11.931 6.164 16.552 1.00 81.75 95 ASP A C 1
ATOM 747 O O . ASP A 1 95 ? -11.022 5.464 16.099 1.00 81.75 95 ASP A O 1
ATOM 751 N N . VAL A 1 96 ? -11.751 6.948 17.620 1.00 75.25 96 VAL A N 1
ATOM 752 C CA . VAL A 1 96 ? -10.445 7.211 18.259 1.00 75.25 96 VAL A CA 1
ATOM 753 C C . VAL A 1 96 ? -9.670 5.927 18.593 1.00 75.25 96 VAL A C 1
ATOM 755 O O . VAL A 1 96 ? -8.456 5.881 18.438 1.00 75.25 96 VAL A O 1
ATOM 758 N N . ARG A 1 97 ? -10.353 4.851 19.009 1.00 75.44 97 ARG A N 1
ATOM 759 C CA . ARG A 1 97 ? -9.705 3.573 19.373 1.00 75.44 97 ARG A CA 1
ATOM 760 C C . ARG A 1 97 ? -9.091 2.830 18.184 1.00 75.44 97 ARG A C 1
ATOM 762 O O . ARG A 1 97 ? -8.127 2.089 18.362 1.00 75.44 97 ARG A O 1
ATOM 769 N N . GLU A 1 98 ? -9.655 3.008 16.995 1.00 84.12 98 GLU A N 1
ATOM 770 C CA . GLU A 1 98 ? -9.168 2.373 15.769 1.00 84.12 98 GLU A CA 1
ATOM 771 C C . GLU A 1 98 ? -8.168 3.271 15.024 1.00 84.12 98 GLU A C 1
ATOM 773 O O . GLU A 1 98 ? -7.428 2.788 14.169 1.00 84.12 98 GLU A O 1
ATOM 778 N N . HIS A 1 99 ? -8.080 4.556 15.390 1.00 87.12 99 HIS A N 1
ATOM 779 C CA . HIS A 1 99 ? -7.142 5.518 14.807 1.00 87.12 99 HIS A CA 1
ATOM 780 C C . HIS A 1 99 ? -5.678 5.104 15.015 1.00 87.12 99 HIS A C 1
ATOM 782 O O . HIS A 1 99 ? -4.958 4.934 14.034 1.00 87.12 99 HIS A O 1
ATOM 788 N N . ASP A 1 100 ? -5.262 4.800 16.249 1.00 86.81 100 ASP A N 1
ATOM 789 C CA . ASP A 1 100 ? -3.885 4.361 16.542 1.00 86.81 100 ASP A CA 1
ATOM 790 C C . ASP A 1 100 ? -3.504 3.071 15.798 1.00 86.81 100 ASP A C 1
ATOM 792 O O . ASP A 1 100 ? -2.367 2.876 15.363 1.00 86.81 100 ASP A O 1
ATOM 796 N N . ARG A 1 101 ? -4.468 2.154 15.670 1.00 87.25 101 ARG A N 1
ATOM 797 C CA . ARG A 1 101 ? -4.313 0.889 14.941 1.00 87.25 101 ARG A CA 1
ATOM 798 C C . ARG A 1 101 ? -4.144 1.121 13.446 1.00 87.25 101 ARG A C 1
ATOM 800 O O . ARG A 1 101 ? -3.320 0.456 12.824 1.00 87.25 101 ARG A O 1
ATOM 807 N N . MET A 1 102 ? -4.912 2.051 12.891 1.00 93.19 102 MET A N 1
ATOM 808 C CA . MET A 1 102 ? -4.801 2.471 11.501 1.00 93.19 102 MET A CA 1
ATOM 809 C C . MET A 1 102 ? -3.457 3.151 11.233 1.00 93.19 102 MET A C 1
ATOM 811 O O . MET A 1 102 ? -2.821 2.813 10.240 1.00 93.19 102 MET A O 1
ATOM 815 N N . LEU A 1 103 ? -2.979 4.026 12.127 1.00 91.81 103 LEU A N 1
ATOM 816 C CA . LEU A 1 103 ? -1.678 4.686 11.977 1.00 91.81 103 LEU A CA 1
ATOM 817 C C . LEU A 1 103 ? -0.520 3.687 11.964 1.00 91.81 103 LEU A C 1
ATOM 819 O O . LEU A 1 103 ? 0.304 3.724 11.056 1.00 91.81 103 LEU A O 1
ATOM 823 N N . ARG A 1 104 ? -0.494 2.723 12.895 1.00 91.19 104 ARG A N 1
ATOM 824 C CA . ARG A 1 104 ? 0.537 1.670 12.874 1.00 91.19 104 ARG A CA 1
ATOM 825 C C . ARG A 1 104 ? 0.507 0.853 11.583 1.00 91.19 104 ARG A C 1
ATOM 827 O O . ARG A 1 104 ? 1.561 0.524 11.046 1.00 91.19 104 ARG A O 1
ATOM 834 N N . LEU A 1 105 ? -0.688 0.535 11.081 1.00 94.06 105 LEU A N 1
ATOM 835 C CA . LEU A 1 105 ? -0.838 -0.180 9.815 1.00 94.06 105 LEU A CA 1
ATOM 836 C C . LEU A 1 105 ? -0.347 0.663 8.632 1.00 94.06 105 LEU A C 1
ATOM 838 O O . LEU A 1 105 ? 0.381 0.155 7.785 1.00 94.06 105 LEU A O 1
ATOM 842 N N . HIS A 1 106 ? -0.719 1.942 8.589 1.00 95.56 106 HIS A N 1
ATOM 843 C CA . HIS A 1 106 ? -0.250 2.900 7.593 1.00 95.56 106 HIS A CA 1
ATOM 844 C C . HIS A 1 106 ? 1.281 2.965 7.574 1.00 95.56 106 HIS A C 1
ATOM 846 O O . HIS A 1 106 ? 1.885 2.808 6.514 1.00 95.56 106 HIS A O 1
ATOM 852 N N . ASP A 1 107 ? 1.902 3.136 8.739 1.00 93.62 107 ASP A N 1
ATOM 853 C CA . ASP A 1 107 ? 3.349 3.303 8.858 1.00 93.62 107 ASP A CA 1
ATOM 854 C C . ASP A 1 107 ? 4.102 2.018 8.502 1.00 93.62 107 ASP A C 1
ATOM 856 O O . ASP A 1 107 ? 5.119 2.079 7.810 1.00 93.62 107 ASP A O 1
ATOM 860 N N . HIS A 1 108 ? 3.575 0.847 8.885 1.00 94.25 108 HIS A N 1
ATOM 861 C CA . HIS A 1 108 ? 4.113 -0.444 8.443 1.00 94.25 108 HIS A CA 1
ATOM 862 C C . HIS A 1 108 ? 4.079 -0.566 6.924 1.00 94.25 108 HIS A C 1
ATOM 864 O O . HIS A 1 108 ? 5.110 -0.795 6.293 1.00 94.25 108 HIS A O 1
ATOM 870 N N . LEU A 1 109 ? 2.901 -0.372 6.329 1.00 94.38 109 LEU A N 1
ATOM 871 C CA . LEU A 1 109 ? 2.701 -0.534 4.894 1.00 94.38 109 LEU A CA 1
ATOM 872 C C . LEU A 1 109 ? 3.528 0.467 4.076 1.00 94.38 109 LEU A C 1
ATOM 874 O O . LEU A 1 109 ? 4.062 0.097 3.031 1.00 94.38 109 LEU A O 1
ATOM 878 N N . LEU A 1 110 ? 3.660 1.713 4.536 1.00 94.00 110 LEU A N 1
ATOM 879 C CA . LEU A 1 110 ? 4.416 2.740 3.825 1.00 94.00 110 LEU A CA 1
ATOM 880 C C . LEU A 1 110 ? 5.931 2.585 4.007 1.00 94.00 110 LEU A C 1
ATOM 882 O O . LEU A 1 110 ? 6.657 2.708 3.023 1.00 94.00 110 LEU A O 1
ATOM 886 N N . GLY A 1 111 ? 6.394 2.344 5.238 1.00 85.69 111 GLY A N 1
ATOM 887 C CA . GLY A 1 111 ? 7.802 2.499 5.615 1.00 85.69 111 GLY A CA 1
ATOM 888 C C . GLY A 1 111 ? 8.587 1.210 5.861 1.00 85.69 111 GLY A C 1
ATOM 889 O O . GLY A 1 111 ? 9.811 1.237 5.757 1.00 85.69 111 GLY A O 1
ATOM 890 N N . TYR A 1 112 ? 7.923 0.098 6.188 1.00 82.44 112 TYR A N 1
ATOM 891 C CA . TYR A 1 112 ? 8.598 -1.126 6.657 1.00 82.44 112 TYR A CA 1
ATOM 892 C C . TYR A 1 112 ? 8.242 -2.387 5.865 1.00 82.44 112 TYR A C 1
ATOM 894 O O . TYR A 1 112 ? 8.851 -3.441 6.069 1.00 82.44 112 TYR A O 1
ATOM 902 N N . ARG A 1 113 ? 7.253 -2.287 4.978 1.00 85.75 113 ARG A N 1
ATOM 903 C CA . ARG A 1 113 ? 6.774 -3.392 4.156 1.00 85.75 113 ARG A CA 1
ATOM 904 C C . ARG A 1 113 ? 7.837 -3.859 3.166 1.00 85.75 113 ARG A C 1
ATOM 906 O O . ARG A 1 113 ? 8.488 -3.047 2.515 1.00 85.75 113 ARG A O 1
ATOM 913 N N . ASN A 1 114 ? 7.908 -5.176 2.987 1.00 82.69 114 ASN A N 1
ATOM 914 C CA . ASN A 1 114 ? 8.651 -5.814 1.900 1.00 82.69 114 ASN A CA 1
ATOM 915 C C . ASN A 1 114 ? 7.696 -6.473 0.895 1.00 82.69 114 ASN A C 1
ATOM 917 O O . ASN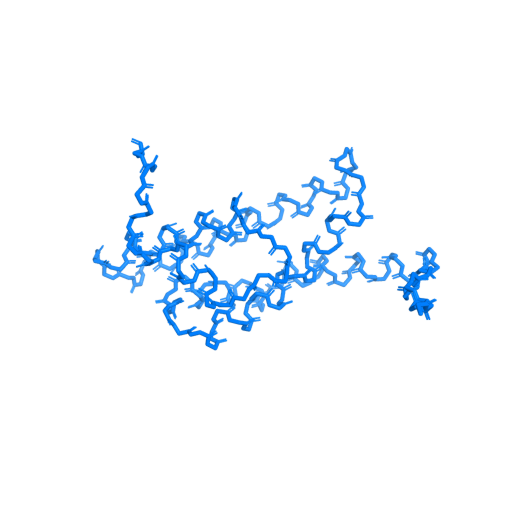 A 1 114 ? 6.549 -6.792 1.222 1.00 82.69 114 ASN A O 1
ATOM 921 N N . GLU A 1 115 ? 8.190 -6.729 -0.317 1.00 84.62 115 GLU A N 1
ATOM 922 C CA . GLU A 1 115 ? 7.473 -7.551 -1.294 1.00 84.62 115 GLU A CA 1
ATOM 923 C C . GLU A 1 115 ? 7.132 -8.936 -0.732 1.00 84.62 115 GLU A C 1
ATOM 925 O O . GLU A 1 115 ? 7.913 -9.531 0.020 1.00 84.62 115 GLU A O 1
ATOM 930 N N . ARG A 1 116 ? 5.982 -9.483 -1.148 1.00 89.38 116 ARG A N 1
ATOM 931 C CA . ARG A 1 116 ? 5.515 -10.841 -0.805 1.00 89.38 116 ARG A CA 1
ATOM 932 C C . ARG A 1 116 ? 5.278 -11.062 0.692 1.00 89.38 116 ARG A C 1
ATOM 934 O O . ARG A 1 116 ? 5.188 -12.205 1.156 1.00 89.38 116 ARG A O 1
ATOM 941 N N . GLU A 1 117 ? 5.181 -9.990 1.474 1.00 92.12 117 GLU A N 1
ATOM 942 C CA . GLU A 1 117 ? 4.760 -10.077 2.867 1.00 92.12 117 GLU A CA 1
ATOM 943 C C . GLU A 1 117 ? 3.302 -10.557 2.942 1.00 92.12 117 GLU A C 1
ATOM 945 O O . GLU A 1 117 ? 2.445 -10.099 2.189 1.00 92.12 117 GLU A O 1
ATOM 950 N N . THR A 1 118 ? 3.010 -11.506 3.835 1.00 94.12 118 THR A N 1
ATOM 951 C CA . THR A 1 118 ? 1.655 -12.049 3.999 1.00 94.12 118 THR A CA 1
ATOM 952 C C . THR A 1 118 ? 0.835 -11.185 4.952 1.00 94.12 118 THR A C 1
ATOM 954 O O . THR A 1 118 ? 1.387 -10.533 5.839 1.00 94.12 118 THR A O 1
ATOM 957 N N . ALA A 1 119 ? -0.496 -11.237 4.831 1.00 93.44 119 ALA A N 1
ATOM 958 C CA . ALA A 1 119 ? -1.385 -10.553 5.770 1.00 93.44 119 ALA A CA 1
ATOM 959 C C . ALA A 1 119 ? -1.097 -10.952 7.226 1.00 93.44 119 ALA A C 1
ATOM 961 O O . ALA A 1 119 ? -1.031 -10.086 8.084 1.00 93.44 119 ALA A O 1
ATOM 962 N N . GLU A 1 120 ? -0.839 -12.232 7.503 1.00 93.56 120 GLU A N 1
ATOM 963 C CA . GLU A 1 120 ? -0.472 -12.705 8.845 1.00 93.56 120 GLU A CA 1
ATOM 964 C C . GLU A 1 120 ? 0.781 -12.008 9.398 1.00 93.56 120 GLU A C 1
ATOM 966 O O . GLU A 1 120 ? 0.761 -11.538 10.533 1.00 93.56 120 GLU A O 1
ATOM 971 N N . LYS A 1 121 ? 1.846 -11.878 8.593 1.00 92.31 121 LYS A N 1
ATOM 972 C CA . LYS A 1 121 ? 3.083 -11.199 9.013 1.00 92.31 121 LYS A CA 1
ATOM 973 C C . LYS A 1 121 ? 2.852 -9.720 9.310 1.00 92.31 121 LYS A C 1
ATOM 975 O O . LYS A 1 121 ? 3.337 -9.227 10.325 1.00 92.31 121 LYS A O 1
ATOM 980 N N . VAL A 1 122 ? 2.079 -9.040 8.464 1.00 92.06 122 VAL A N 1
ATOM 981 C CA . VAL A 1 122 ? 1.720 -7.631 8.675 1.00 92.06 122 VAL A CA 1
ATOM 982 C C . VAL A 1 122 ? 0.870 -7.476 9.937 1.00 92.06 122 VAL A C 1
ATOM 984 O O . VAL A 1 122 ? 1.137 -6.602 10.757 1.00 92.06 122 VAL A O 1
ATOM 987 N N . LEU A 1 123 ? -0.131 -8.337 10.135 1.00 92.12 123 LEU A N 1
ATOM 988 C CA . LEU A 1 123 ? -0.988 -8.296 11.319 1.00 92.12 123 LEU A CA 1
ATOM 989 C C . LEU A 1 123 ? -0.188 -8.556 12.602 1.00 92.12 123 LEU A C 1
ATOM 991 O O . LEU A 1 123 ? -0.395 -7.848 13.583 1.00 92.12 123 LEU A O 1
ATOM 995 N N . ASP A 1 124 ? 0.752 -9.504 12.600 1.00 90.88 124 ASP A N 1
ATOM 996 C CA . ASP A 1 124 ? 1.654 -9.730 13.737 1.00 90.88 124 ASP A CA 1
ATOM 997 C C . ASP A 1 124 ? 2.567 -8.520 13.992 1.00 90.88 124 ASP A C 1
ATOM 999 O O . ASP A 1 124 ? 2.759 -8.115 15.135 1.00 90.88 124 ASP A O 1
ATOM 1003 N N . ALA A 1 125 ? 3.087 -7.878 12.943 1.00 88.44 125 ALA A N 1
ATOM 1004 C CA . ALA A 1 125 ? 3.929 -6.691 13.093 1.00 88.44 125 ALA A CA 1
ATOM 1005 C C . ALA A 1 125 ? 3.166 -5.479 13.663 1.00 88.44 125 ALA A C 1
ATOM 1007 O O . ALA A 1 125 ? 3.720 -4.716 14.454 1.00 88.44 125 ALA A O 1
ATOM 1008 N N . VAL A 1 126 ? 1.899 -5.305 13.278 1.00 88.81 126 VAL A N 1
ATOM 1009 C CA . VAL A 1 126 ? 1.085 -4.121 13.608 1.00 88.81 126 VAL A CA 1
ATOM 1010 C C . VAL A 1 126 ? 0.267 -4.300 14.895 1.00 88.81 126 VAL A C 1
ATOM 1012 O O . VAL A 1 126 ? 0.058 -3.337 15.649 1.00 88.81 126 VAL A O 1
ATOM 1015 N N . TYR A 1 127 ? -0.225 -5.517 15.139 1.00 84.94 127 TYR A N 1
ATOM 1016 C CA . TYR A 1 127 ? -1.158 -5.855 16.222 1.00 84.94 127 TYR A CA 1
ATOM 1017 C C . TYR A 1 127 ? -0.634 -6.922 17.184 1.00 84.94 127 TYR A C 1
ATOM 1019 O O . TYR A 1 127 ? -1.269 -7.160 18.215 1.00 84.94 127 TYR A O 1
ATOM 1027 N N . GLY A 1 128 ? 0.490 -7.566 16.870 1.00 79.44 128 GLY A N 1
ATOM 1028 C CA . GLY A 1 128 ? 1.114 -8.539 17.753 1.00 79.44 128 GLY A CA 1
ATOM 1029 C C . GLY A 1 128 ? 1.607 -7.907 19.059 1.00 79.44 128 GLY A C 1
ATOM 1030 O O . GLY A 1 128 ? 1.763 -6.685 19.168 1.00 79.44 128 GLY A O 1
ATOM 1031 N N . PRO A 1 129 ? 1.842 -8.729 20.095 1.00 73.56 129 PRO A N 1
ATOM 1032 C CA . PRO A 1 129 ? 2.393 -8.248 21.354 1.00 73.56 129 PRO A CA 1
ATOM 1033 C C . PRO A 1 129 ? 3.762 -7.581 21.124 1.00 73.56 129 PRO A C 1
ATOM 1035 O O . PRO A 1 129 ? 4.509 -8.019 20.243 1.00 73.56 129 PRO A O 1
ATOM 1038 N N . PRO A 1 130 ? 4.142 -6.567 21.931 1.00 59.16 130 PRO A N 1
ATOM 1039 C CA . PRO A 1 130 ? 5.450 -5.938 21.816 1.00 59.16 130 PRO A CA 1
ATOM 1040 C C . PRO A 1 130 ? 6.531 -7.016 21.895 1.00 59.16 130 PRO A C 1
ATOM 1042 O O . PRO A 1 130 ? 6.652 -7.722 22.904 1.00 59.16 130 PRO A O 1
ATOM 1045 N N . ARG A 1 131 ? 7.308 -7.185 20.820 1.00 56.06 131 ARG A N 1
ATOM 1046 C CA . ARG A 1 131 ? 8.403 -8.155 20.817 1.00 56.06 131 ARG A CA 1
ATOM 1047 C C . ARG A 1 131 ? 9.393 -7.731 21.901 1.00 56.06 131 ARG A C 1
ATOM 1049 O O . ARG A 1 131 ? 9.900 -6.609 21.874 1.00 56.06 131 ARG A O 1
ATOM 1056 N N . LYS A 1 132 ? 9.638 -8.617 22.876 1.00 41.97 132 LYS A N 1
ATOM 1057 C CA . LYS A 1 132 ? 10.588 -8.388 23.976 1.00 41.97 132 LYS A CA 1
ATOM 1058 C C . LYS A 1 132 ? 11.905 -7.849 23.400 1.00 41.97 132 LYS A C 1
ATOM 1060 O O . LYS A 1 132 ? 12.579 -8.566 22.668 1.00 41.97 132 LYS A O 1
ATOM 1065 N N . GLY A 1 133 ? 12.248 -6.601 23.726 1.00 50.59 133 GLY A N 1
ATOM 1066 C CA . GLY A 1 133 ? 13.543 -5.997 23.389 1.00 50.59 133 GLY A CA 1
ATOM 1067 C C . GLY A 1 133 ? 13.528 -4.772 22.469 1.00 50.59 133 GLY A C 1
ATOM 1068 O O . GLY A 1 133 ? 14.590 -4.190 22.278 1.00 50.59 133 GLY A O 1
ATOM 1069 N N . LYS A 1 134 ? 12.381 -4.331 21.934 1.00 38.31 134 LYS A N 1
ATOM 1070 C CA . LYS A 1 134 ? 12.280 -3.008 21.290 1.00 38.31 134 LYS A CA 1
ATOM 1071 C C . LYS A 1 134 ? 11.433 -2.073 22.148 1.00 38.31 134 LYS A C 1
ATOM 1073 O O . LYS A 1 134 ? 10.214 -2.195 22.193 1.00 38.31 134 LYS A O 1
ATOM 1078 N N . VAL A 1 135 ? 12.117 -1.191 22.870 1.00 37.91 135 VAL A N 1
ATOM 1079 C CA . VAL A 1 135 ? 11.528 0.010 23.473 1.00 37.91 135 VAL A CA 1
ATOM 1080 C C . VAL A 1 135 ? 11.484 1.059 22.359 1.00 37.91 135 VAL A C 1
ATOM 1082 O O . VAL A 1 135 ? 12.487 1.212 21.659 1.00 37.91 135 VAL A O 1
ATOM 1085 N N . TYR A 1 136 ? 10.319 1.674 22.143 1.00 43.44 136 TYR A N 1
ATOM 1086 C CA . TYR A 1 136 ? 10.153 2.800 21.217 1.00 43.44 136 TYR A CA 1
ATOM 1087 C C . TYR A 1 136 ? 10.930 4.024 21.700 1.00 43.44 136 TYR A C 1
ATOM 1089 O O . TYR A 1 136 ? 10.932 4.254 22.932 1.00 43.44 136 TYR A O 1
#

Secondary structure (DSSP, 8-state):
-----------HHHHHHHHHHHHHHHTSHHHHHHHHHHHHHTTSHHHHHHHHHHHHHHHHHHHTS-TTSHHHHHHHHHHHHHHHHHHHHHHTTS-HHHHHHHHHHHHIIIII--TT--HHHHHHHHHSPPPTT---

pLDDT: mean 84.18, std 16.0, range [35.75, 96.56]

Radius of gyration: 16.57 Å; Cα contacts (8 Å, |Δi|>4): 110; chains: 1; bounding box: 34×41×48 Å

Mean predicted aligned error: 7.4 Å

Foldseek 3Di:
DDPPPPPPPQDPVSLVVLLVVLVCLLPDPVLLVLLLCCLQPVVPQVSVQVNLVSVLSLVVNLVVDDCPDPSNVVSLVSNVVSLVVSLVVNVVVDDPVSNQLSVLLSCCVNPPDDRPDGSVNSCCSRPNDDDPPDDD

Solvent-accessible surface area (backbone atoms only — not comparable to full-atom values): 7846 Å² total; per-residue (Å²): 142,82,79,79,72,84,76,73,80,59,51,74,68,52,46,52,51,49,50,55,50,36,52,52,45,62,73,29,69,64,48,39,52,40,50,24,46,23,51,66,47,50,86,40,54,64,54,30,38,60,37,45,59,58,49,30,53,45,46,54,51,42,73,71,42,60,81,90,36,69,68,30,50,51,52,53,49,50,50,52,53,44,49,54,57,22,47,64,62,25,59,81,74,52,55,78,84,52,43,65,58,26,50,44,44,50,48,38,64,74,74,67,62,61,75,87,61,48,40,68,59,51,46,46,74,58,70,42,78,83,62,90,86,69,82,132

Nearest PDB structures (foldseek):
  4apo-assembly2_B  TM=3.709E-01  e=9.506E+00  Homo sapiens
  4jhr-assembly1_B  TM=3.146E-01  e=9.048E+00  Mus musculus

Organism: NCBI:txid1802628